Protein AF-A0A8U0M2M8-F1 (afdb_monomer_lite)

Sequence (121 aa):
MSIFQGNAILVKPEVLLRFVLFEQGNRDQRSVLGPDTWIDFETAFGTTFQFRTEHELTFPDQARANGRYVVAAVPFMQPVAHPNGSGVRVPLMTLYLVEASQWPKFSLLLHRTDAFPDEHL

Secondary structure (DSSP, 8-state):
-------------EEEEEEEEEGGG-SSSEEEEEEEEEEEHHHHHSSTT-TT-EEEE--TT-GGG-EEEEE-S--EEEEEE-TT--S-EEEEEEEEEEETTTHHHHHHHHHHT--------

Structure (mmCIF, N/CA/C/O backbone):
data_AF-A0A8U0M2M8-F1
#
_entry.id   AF-A0A8U0M2M8-F1
#
loop_
_atom_site.group_PDB
_atom_site.id
_atom_site.type_symbol
_atom_site.label_atom_id
_atom_site.label_alt_id
_atom_site.label_comp_id
_atom_site.label_asym_id
_atom_site.label_entity_id
_atom_site.label_seq_id
_atom_site.pdbx_PDB_ins_code
_atom_site.Cartn_x
_atom_site.Cartn_y
_atom_site.Cartn_z
_atom_site.occupancy
_atom_site.B_iso_or_equiv
_atom_site.auth_seq_id
_atom_site.auth_comp_id
_atom_site.auth_asym_id
_atom_site.auth_atom_id
_atom_site.pdbx_PDB_model_num
ATOM 1 N N . MET A 1 1 ? 47.558 -2.965 -23.053 1.00 35.81 1 MET A N 1
ATOM 2 C CA . MET A 1 1 ? 46.415 -3.781 -22.588 1.00 35.81 1 MET A CA 1
ATOM 3 C C . MET A 1 1 ? 45.688 -2.966 -21.525 1.00 35.81 1 MET A C 1
ATOM 5 O O . MET A 1 1 ? 46.222 -2.839 -20.433 1.00 35.81 1 MET A O 1
ATOM 9 N N . SER A 1 2 ? 44.563 -2.323 -21.858 1.00 43.47 2 SER A N 1
ATOM 10 C CA . SER A 1 2 ? 43.758 -1.579 -20.872 1.00 43.47 2 SER A CA 1
ATOM 11 C C . SER A 1 2 ? 42.756 -2.518 -20.222 1.00 43.47 2 SER A C 1
ATOM 13 O O . SER A 1 2 ? 41.965 -3.160 -20.909 1.00 43.47 2 SER A O 1
ATOM 15 N N . ILE A 1 3 ? 42.822 -2.606 -18.899 1.00 46.47 3 ILE A N 1
ATOM 16 C CA . ILE A 1 3 ? 41.922 -3.398 -18.070 1.00 46.47 3 ILE A CA 1
ATOM 17 C C . ILE A 1 3 ? 40.662 -2.547 -17.877 1.00 46.47 3 ILE A C 1
ATOM 19 O O . ILE A 1 3 ? 40.702 -1.537 -17.178 1.00 46.47 3 ILE A O 1
ATOM 23 N N . PHE A 1 4 ? 39.558 -2.903 -18.536 1.00 50.25 4 PHE A N 1
ATOM 24 C CA . PHE A 1 4 ? 38.256 -2.295 -18.259 1.00 50.25 4 PHE A CA 1
ATOM 25 C C . PHE A 1 4 ? 37.805 -2.750 -16.865 1.00 50.25 4 PHE A C 1
ATOM 27 O O . PHE A 1 4 ? 37.231 -3.824 -16.708 1.00 50.25 4 PHE A O 1
ATOM 34 N N . GLN A 1 5 ? 38.085 -1.946 -15.839 1.00 51.72 5 GLN A N 1
ATOM 35 C CA . GLN A 1 5 ? 37.413 -2.057 -14.547 1.00 51.72 5 GLN A CA 1
ATOM 36 C C . GLN A 1 5 ? 35.984 -1.533 -14.719 1.00 51.72 5 GLN A C 1
ATOM 38 O O . GLN A 1 5 ? 35.698 -0.355 -14.524 1.00 51.72 5 GLN A O 1
ATOM 43 N N . GLY A 1 6 ? 35.089 -2.409 -15.175 1.00 53.59 6 GLY A N 1
ATOM 44 C CA . GLY A 1 6 ? 33.660 -2.140 -15.157 1.00 53.59 6 GLY A CA 1
ATOM 45 C C . GLY A 1 6 ? 33.182 -2.139 -13.711 1.00 53.59 6 GLY A C 1
ATOM 46 O O . GLY A 1 6 ? 33.099 -3.197 -13.092 1.00 53.59 6 GLY A O 1
ATOM 47 N N . ASN A 1 7 ? 32.883 -0.962 -13.165 1.00 53.59 7 ASN A N 1
ATOM 48 C CA . ASN A 1 7 ? 32.155 -0.849 -11.907 1.00 53.59 7 ASN A CA 1
ATOM 49 C C . ASN A 1 7 ? 30.781 -1.506 -12.104 1.00 53.59 7 ASN A C 1
ATOM 51 O O . ASN A 1 7 ? 29.910 -0.941 -12.763 1.00 53.59 7 ASN A O 1
ATOM 55 N N . ALA A 1 8 ? 30.601 -2.722 -11.587 1.00 54.44 8 ALA A N 1
ATOM 56 C CA . ALA A 1 8 ? 29.306 -3.382 -11.577 1.00 54.44 8 ALA A CA 1
ATOM 57 C C . ALA A 1 8 ? 28.392 -2.626 -10.604 1.00 54.44 8 ALA A C 1
ATOM 59 O O . ALA A 1 8 ? 28.551 -2.714 -9.388 1.00 54.44 8 ALA A O 1
ATOM 60 N N . ILE A 1 9 ? 27.459 -1.842 -11.141 1.00 54.44 9 ILE A N 1
ATOM 61 C CA . ILE A 1 9 ? 26.396 -1.222 -10.351 1.00 54.44 9 ILE A CA 1
ATOM 62 C C . ILE A 1 9 ? 25.313 -2.283 -10.177 1.00 54.44 9 ILE A C 1
ATOM 64 O O . ILE A 1 9 ? 24.656 -2.673 -11.142 1.00 54.44 9 ILE A O 1
ATOM 68 N N . LEU A 1 10 ? 25.143 -2.774 -8.949 1.00 49.06 10 LEU A N 1
ATOM 69 C CA . LEU A 1 10 ? 24.017 -3.632 -8.605 1.00 49.06 10 LEU A CA 1
ATOM 70 C C . LEU A 1 10 ? 22.756 -2.760 -8.581 1.00 49.06 10 LEU A C 1
ATOM 72 O O . LEU A 1 10 ? 22.519 -2.025 -7.624 1.00 49.06 10 LEU A O 1
ATOM 76 N N . VAL A 1 11 ? 21.971 -2.805 -9.656 1.00 62.69 11 VAL A N 1
ATOM 77 C CA . VAL A 1 11 ? 20.659 -2.152 -9.694 1.00 62.69 11 VAL A CA 1
ATOM 78 C C . VAL A 1 11 ? 19.747 -2.943 -8.764 1.00 62.69 11 VAL A C 1
ATOM 80 O O . VAL A 1 11 ? 19.458 -4.113 -9.025 1.00 62.69 11 VAL A O 1
ATOM 83 N N . LYS A 1 12 ? 19.344 -2.341 -7.640 1.00 67.50 12 LYS A N 1
ATOM 84 C CA . LYS A 1 12 ? 18.364 -2.966 -6.751 1.00 67.50 12 LYS A CA 1
ATOM 85 C C . LYS A 1 12 ? 17.047 -3.111 -7.519 1.00 67.50 12 LYS A C 1
ATOM 87 O O . LYS A 1 12 ? 16.629 -2.144 -8.150 1.00 67.50 12 LYS A O 1
ATOM 92 N N . PRO A 1 13 ? 16.407 -4.290 -7.503 1.00 78.75 13 PRO A N 1
ATOM 93 C CA . PRO A 1 13 ? 15.104 -4.447 -8.125 1.00 78.75 13 PRO A CA 1
ATOM 94 C C . PRO A 1 13 ? 14.089 -3.531 -7.432 1.00 78.75 13 PRO A C 1
ATOM 96 O O . PRO A 1 13 ? 14.022 -3.481 -6.202 1.00 78.75 13 PRO A O 1
ATOM 99 N N . GLU A 1 14 ? 13.312 -2.811 -8.235 1.00 89.00 14 GLU A N 1
ATOM 100 C CA . GLU A 1 14 ? 12.278 -1.887 -7.771 1.00 89.00 14 GLU A CA 1
ATOM 101 C C . GLU A 1 14 ? 10.886 -2.426 -8.114 1.00 89.00 14 GLU A C 1
ATOM 103 O O . GLU A 1 14 ? 10.687 -3.158 -9.091 1.00 89.00 14 GLU A O 1
ATOM 108 N N . VAL A 1 15 ? 9.916 -2.055 -7.288 1.00 93.25 15 VAL A N 1
ATOM 109 C CA . VAL A 1 15 ? 8.509 -2.430 -7.404 1.00 93.25 15 VAL A CA 1
ATOM 110 C C . VAL A 1 15 ? 7.684 -1.153 -7.428 1.00 93.25 15 VAL A C 1
ATOM 112 O O . VAL A 1 15 ? 7.935 -0.234 -6.651 1.00 93.25 15 VAL A O 1
ATOM 115 N N . LEU A 1 16 ? 6.687 -1.088 -8.308 1.00 95.25 16 LEU A N 1
ATOM 116 C CA . LEU A 1 16 ? 5.697 -0.020 -8.246 1.00 95.25 16 LEU A CA 1
ATOM 117 C C . LEU A 1 16 ? 4.720 -0.302 -7.113 1.00 95.25 16 LEU A C 1
ATOM 119 O O . LEU A 1 16 ? 4.162 -1.392 -7.017 1.00 95.25 16 LEU A O 1
ATOM 123 N N . LEU A 1 17 ? 4.474 0.701 -6.290 1.00 95.69 17 LEU A N 1
ATOM 124 C CA . LEU A 1 17 ? 3.501 0.679 -5.220 1.00 95.69 17 LEU A CA 1
ATOM 125 C C . LEU A 1 17 ? 2.300 1.531 -5.608 1.00 95.69 17 LEU A C 1
ATOM 127 O O . LEU A 1 17 ? 2.453 2.717 -5.894 1.00 95.69 17 LEU A O 1
ATOM 131 N N . ARG A 1 18 ? 1.108 0.940 -5.565 1.00 95.75 18 ARG A N 1
ATOM 132 C CA . ARG A 1 18 ? -0.163 1.644 -5.733 1.00 95.75 18 ARG A CA 1
ATOM 133 C C . ARG A 1 18 ? -0.987 1.555 -4.469 1.00 95.75 18 ARG A C 1
ATOM 135 O O . ARG A 1 18 ? -1.254 0.461 -3.974 1.00 95.75 18 ARG A O 1
ATOM 142 N N . PHE A 1 19 ? -1.470 2.698 -4.011 1.00 95.56 19 PHE A N 1
ATOM 143 C CA . PHE A 1 19 ? -2.396 2.780 -2.894 1.00 95.56 19 PHE A CA 1
ATOM 144 C C . PHE A 1 19 ? -3.829 2.873 -3.422 1.00 95.56 19 PHE A C 1
ATOM 146 O O . PHE A 1 19 ? -4.133 3.682 -4.297 1.00 95.56 19 PHE A O 1
ATOM 153 N N . VAL A 1 20 ? -4.717 2.025 -2.914 1.00 95.19 20 VAL A N 1
ATOM 154 C CA . VAL A 1 20 ? -6.142 2.009 -3.256 1.00 95.19 20 VAL A CA 1
ATOM 155 C C . VAL A 1 20 ? -6.936 2.145 -1.971 1.00 95.19 20 VAL A C 1
ATOM 157 O O . VAL A 1 20 ? -6.827 1.301 -1.090 1.00 95.19 20 VAL A O 1
ATOM 160 N N . LEU A 1 21 ? -7.748 3.188 -1.865 1.00 93.81 21 LEU A N 1
ATOM 161 C CA . LEU A 1 21 ? -8.611 3.435 -0.720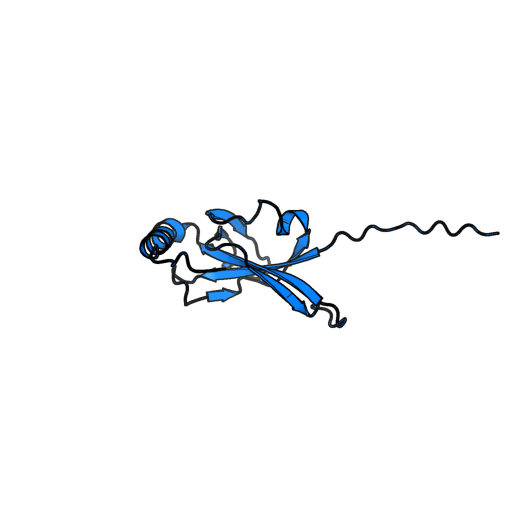 1.00 93.81 21 LEU A CA 1
ATOM 162 C C . LEU A 1 21 ? -9.968 2.758 -0.925 1.00 93.81 21 LEU A C 1
ATOM 164 O O . LEU A 1 21 ? -10.605 2.967 -1.954 1.00 93.81 21 LEU A O 1
ATOM 168 N N . PHE A 1 22 ? -10.426 1.987 0.060 1.00 92.12 22 PHE A N 1
ATOM 169 C CA . PHE A 1 22 ? -11.828 1.598 0.190 1.00 92.12 22 PHE A CA 1
ATOM 170 C C . PHE A 1 22 ? -12.618 2.747 0.805 1.00 92.12 22 PHE A C 1
ATOM 172 O O . PHE A 1 22 ? -12.419 3.118 1.965 1.00 92.12 22 PHE A O 1
ATOM 179 N N . GLU A 1 23 ? -13.518 3.319 0.017 1.00 84.19 23 GLU A N 1
ATOM 180 C CA . GLU A 1 23 ? -14.274 4.498 0.408 1.00 84.19 23 GLU A CA 1
ATOM 181 C C . GLU A 1 23 ? -15.372 4.127 1.398 1.00 84.19 23 GLU A C 1
ATOM 183 O O . GLU A 1 23 ? -16.110 3.159 1.213 1.00 84.19 23 GLU A O 1
ATOM 188 N N . GLN A 1 24 ? -15.483 4.911 2.474 1.00 78.75 24 GLN A N 1
ATOM 189 C CA . GLN A 1 24 ? -16.527 4.769 3.498 1.00 78.75 24 GLN A CA 1
ATOM 190 C C . GLN A 1 24 ? -16.614 3.357 4.114 1.00 78.75 24 GLN A C 1
ATOM 192 O O . GLN A 1 24 ? -17.660 2.949 4.631 1.00 78.75 24 GLN A O 1
ATOM 197 N N . GLY A 1 25 ? -15.517 2.600 4.061 1.00 67.62 25 GLY A N 1
ATOM 198 C CA . GLY A 1 25 ? -15.469 1.211 4.495 1.00 67.62 25 GLY A CA 1
ATOM 199 C C . GLY A 1 25 ? -16.262 0.239 3.610 1.00 67.62 25 GLY A C 1
ATOM 200 O O . GLY A 1 25 ? -16.668 -0.819 4.091 1.00 67.62 25 GLY A O 1
ATOM 201 N N . ASN A 1 26 ? -16.495 0.574 2.340 1.00 74.94 26 ASN A N 1
ATOM 202 C CA . ASN A 1 26 ? -17.098 -0.310 1.349 1.00 74.94 26 ASN A CA 1
ATOM 203 C C . ASN A 1 26 ? -16.024 -0.849 0.389 1.00 74.94 26 ASN A C 1
ATOM 205 O O . ASN A 1 26 ? -15.277 -0.085 -0.210 1.00 74.94 26 ASN A O 1
ATOM 209 N N . ARG A 1 27 ? -15.958 -2.175 0.217 1.00 76.19 27 ARG A N 1
ATOM 210 C CA . ARG A 1 27 ? -15.004 -2.825 -0.699 1.00 76.19 27 ARG A CA 1
ATOM 211 C C . ARG A 1 27 ? -15.311 -2.566 -2.177 1.00 76.19 27 ARG A C 1
ATOM 213 O O . ARG A 1 27 ? -14.393 -2.590 -2.995 1.00 76.19 27 ARG A O 1
ATOM 220 N N . ASP A 1 28 ? -16.574 -2.307 -2.505 1.00 80.25 28 ASP A N 1
ATOM 221 C CA . ASP A 1 28 ? -17.029 -2.103 -3.884 1.00 80.25 28 ASP A CA 1
ATOM 222 C C . ASP A 1 28 ? -16.761 -0.679 -4.383 1.00 80.25 28 ASP A C 1
ATOM 224 O O . ASP A 1 28 ? -16.716 -0.432 -5.588 1.00 80.25 28 ASP A O 1
ATOM 228 N N . GLN A 1 29 ? -16.550 0.263 -3.459 1.00 85.44 29 GLN A N 1
ATOM 229 C CA . GLN A 1 29 ? -16.204 1.645 -3.770 1.00 85.44 29 GLN A CA 1
ATOM 230 C C . GLN A 1 29 ? -14.729 1.860 -3.469 1.00 85.44 29 GLN A C 1
ATOM 232 O O . GLN A 1 29 ? -14.304 1.851 -2.315 1.00 85.44 29 GLN A O 1
ATOM 237 N N . ARG A 1 30 ? -13.933 2.011 -4.527 1.00 90.69 30 ARG A N 1
ATOM 238 C CA . ARG A 1 30 ? -12.485 2.143 -4.408 1.00 90.69 30 ARG A CA 1
ATOM 239 C C . ARG A 1 30 ? -11.930 3.212 -5.327 1.00 90.69 30 ARG A C 1
ATOM 241 O O . ARG A 1 30 ? -12.321 3.293 -6.492 1.00 90.69 30 ARG A O 1
ATOM 248 N N . SER A 1 31 ? -10.965 3.961 -4.819 1.00 91.50 31 SER A N 1
ATOM 249 C CA . SER A 1 31 ? -10.240 4.986 -5.566 1.00 91.50 31 SER A CA 1
ATOM 250 C C . SER A 1 31 ? -8.736 4.834 -5.382 1.00 91.50 31 SER A C 1
ATOM 252 O O . SER A 1 31 ? -8.259 4.309 -4.378 1.00 91.50 31 SER A O 1
ATOM 254 N N . VAL A 1 32 ? -7.973 5.242 -6.395 1.00 92.81 32 VAL A N 1
ATOM 255 C CA . VAL A 1 32 ? -6.511 5.288 -6.300 1.00 92.81 32 VAL A CA 1
ATOM 256 C C . VAL A 1 32 ? -6.122 6.508 -5.472 1.00 92.81 32 VAL A C 1
ATOM 258 O O . VAL A 1 32 ? -6.608 7.611 -5.720 1.00 92.81 32 VAL A O 1
ATOM 261 N N . LEU A 1 33 ? -5.252 6.289 -4.492 1.00 89.44 33 LEU A N 1
ATOM 262 C CA . LEU A 1 33 ? -4.759 7.300 -3.572 1.00 89.44 33 LEU A CA 1
ATOM 263 C C . LEU A 1 33 ? -3.350 7.721 -4.015 1.00 89.44 33 LEU A C 1
ATOM 265 O O . LEU A 1 33 ? -2.384 6.997 -3.790 1.00 89.44 33 LEU A O 1
ATOM 269 N N . GLY A 1 34 ? -3.229 8.880 -4.661 1.00 87.31 34 GLY A N 1
ATOM 270 C CA . GLY A 1 34 ? -1.935 9.370 -5.139 1.00 87.31 34 GLY A CA 1
ATOM 271 C C . GLY A 1 34 ? -1.399 8.685 -6.404 1.00 87.31 34 GLY A C 1
ATOM 272 O O . GLY A 1 34 ? -2.044 7.808 -6.981 1.00 87.31 34 GLY A O 1
ATOM 273 N N . PRO A 1 35 ? -0.229 9.134 -6.890 1.00 89.00 35 PRO A N 1
ATOM 274 C CA . PRO A 1 35 ? 0.492 8.464 -7.966 1.00 89.00 35 PRO A CA 1
ATOM 275 C C . PRO A 1 35 ? 1.128 7.150 -7.488 1.00 89.00 35 PRO A C 1
ATOM 277 O O . PRO A 1 35 ? 1.373 6.960 -6.296 1.00 89.00 35 PRO A O 1
ATOM 280 N N . ASP A 1 36 ? 1.444 6.268 -8.438 1.00 92.69 36 ASP A N 1
ATOM 281 C CA . ASP A 1 36 ? 2.258 5.085 -8.157 1.00 92.69 36 ASP A CA 1
ATOM 282 C C . ASP A 1 36 ? 3.687 5.513 -7.768 1.00 92.69 36 ASP A C 1
ATOM 284 O O . ASP A 1 36 ? 4.270 6.400 -8.399 1.00 92.69 36 ASP A O 1
ATOM 288 N N . THR A 1 37 ? 4.268 4.852 -6.766 1.00 91.19 37 THR A N 1
ATOM 289 C CA . THR A 1 37 ? 5.594 5.189 -6.219 1.00 91.19 37 THR A CA 1
ATOM 290 C C . THR A 1 37 ? 6.539 4.003 -6.328 1.00 91.19 37 THR A C 1
ATOM 292 O O . THR A 1 37 ? 6.147 2.870 -6.070 1.00 91.19 37 THR A O 1
ATOM 295 N N . TRP A 1 38 ? 7.800 4.246 -6.679 1.00 93.19 38 TRP A N 1
ATOM 296 C CA . TRP A 1 38 ? 8.823 3.204 -6.653 1.00 93.19 38 TRP A CA 1
ATOM 297 C C . TRP A 1 38 ? 9.262 2.907 -5.224 1.00 93.19 38 TRP A C 1
ATOM 299 O O . TRP A 1 38 ? 9.588 3.817 -4.462 1.00 93.19 38 TRP A O 1
ATOM 309 N N . ILE A 1 39 ? 9.289 1.626 -4.883 1.00 93.00 39 ILE A N 1
ATOM 310 C CA . ILE A 1 39 ? 9.841 1.118 -3.632 1.00 93.00 39 ILE A CA 1
ATOM 311 C C . ILE A 1 39 ? 10.847 0.014 -3.931 1.00 93.00 39 ILE A C 1
ATOM 313 O O . ILE A 1 39 ? 10.807 -0.623 -4.988 1.00 93.00 39 ILE A O 1
ATOM 317 N N . ASP A 1 40 ? 11.747 -0.236 -2.991 1.00 92.56 40 ASP A N 1
ATOM 318 C CA . ASP A 1 40 ? 12.657 -1.364 -3.095 1.00 92.56 40 ASP A CA 1
ATOM 319 C C . ASP A 1 40 ? 11.921 -2.699 -2.878 1.00 92.56 40 ASP A C 1
ATOM 321 O O . ASP A 1 40 ? 10.873 -2.787 -2.228 1.00 92.56 40 ASP A O 1
ATOM 325 N N . PHE A 1 41 ? 12.494 -3.761 -3.437 1.00 89.38 41 PHE A N 1
ATOM 326 C CA . PHE A 1 41 ? 11.940 -5.108 -3.358 1.00 89.38 41 PHE A CA 1
ATOM 327 C C . PHE A 1 41 ? 11.821 -5.645 -1.920 1.00 89.38 41 PHE A C 1
ATOM 329 O O . PHE A 1 41 ? 10.874 -6.371 -1.628 1.00 89.38 41 PHE A O 1
ATOM 336 N N . GLU A 1 42 ? 12.739 -5.305 -1.009 1.00 90.56 42 GLU A N 1
ATOM 337 C CA . GLU A 1 42 ? 12.692 -5.799 0.376 1.00 90.56 42 GLU A CA 1
ATOM 338 C C . GLU A 1 42 ? 11.490 -5.212 1.117 1.00 90.56 42 GLU A C 1
ATOM 340 O O . GLU A 1 42 ? 10.760 -5.941 1.783 1.00 90.56 42 GLU A O 1
ATOM 345 N N . THR A 1 43 ? 11.219 -3.920 0.935 1.00 91.31 43 THR A N 1
ATOM 346 C CA . THR A 1 43 ? 10.024 -3.267 1.476 1.00 91.31 43 THR A CA 1
ATOM 347 C C . THR A 1 43 ? 8.746 -3.843 0.858 1.00 91.31 43 THR A C 1
ATOM 349 O O . THR A 1 43 ? 7.759 -4.050 1.565 1.00 91.31 43 THR A O 1
ATOM 352 N N . ALA A 1 44 ? 8.757 -4.130 -0.449 1.00 90.25 44 ALA A N 1
ATOM 353 C CA . ALA A 1 44 ? 7.590 -4.647 -1.159 1.00 90.25 44 ALA A CA 1
ATOM 354 C C . ALA A 1 44 ? 7.195 -6.070 -0.732 1.00 90.25 44 ALA A C 1
ATOM 356 O O . ALA A 1 44 ? 6.022 -6.348 -0.499 1.00 90.25 44 ALA A O 1
ATOM 357 N N . PHE A 1 45 ? 8.175 -6.969 -0.630 1.00 85.94 45 PHE A N 1
ATOM 358 C CA . PHE A 1 45 ? 7.958 -8.391 -0.339 1.00 85.94 45 PHE A CA 1
ATOM 359 C C . PHE A 1 45 ? 8.182 -8.751 1.137 1.00 85.94 45 PHE A C 1
ATOM 361 O O . PHE A 1 45 ? 7.959 -9.895 1.536 1.00 85.94 45 PHE A O 1
ATOM 368 N N . GLY A 1 46 ? 8.647 -7.798 1.943 1.00 88.19 46 GLY A N 1
ATOM 369 C CA . GLY A 1 46 ? 8.863 -7.961 3.372 1.00 88.19 46 GLY A CA 1
ATOM 370 C C . GLY A 1 46 ? 7.572 -7.907 4.186 1.00 88.19 46 GLY A C 1
ATOM 371 O O . GLY A 1 46 ? 6.461 -8.118 3.703 1.00 88.19 46 GLY A O 1
ATOM 372 N N . THR A 1 47 ? 7.719 -7.616 5.474 1.00 89.81 47 THR A N 1
ATOM 373 C CA . THR A 1 47 ? 6.597 -7.591 6.424 1.00 89.81 47 THR A CA 1
ATOM 374 C C . THR A 1 47 ? 5.947 -6.214 6.564 1.00 89.81 47 THR A C 1
ATOM 376 O O . THR A 1 47 ? 4.944 -6.085 7.263 1.00 89.81 47 THR A O 1
ATOM 379 N N . THR A 1 48 ? 6.480 -5.193 5.885 1.00 93.94 48 THR A N 1
ATOM 380 C CA . THR A 1 48 ? 6.054 -3.794 6.025 1.00 93.94 48 THR A CA 1
ATOM 381 C C . THR A 1 48 ? 4.565 -3.611 5.747 1.00 93.94 48 THR A C 1
ATOM 383 O O . THR A 1 48 ? 3.864 -3.003 6.547 1.00 93.94 48 THR A O 1
ATOM 386 N N . PHE A 1 49 ? 4.051 -4.172 4.651 1.00 93.44 49 PHE A N 1
ATOM 387 C CA . PHE A 1 49 ? 2.680 -3.918 4.196 1.00 93.44 49 PHE A CA 1
ATOM 388 C C . PHE A 1 49 ? 1.714 -5.077 4.452 1.00 93.44 49 PHE A C 1
ATOM 390 O O . PHE A 1 49 ? 0.812 -5.349 3.660 1.00 93.44 49 PHE A O 1
ATOM 397 N N . GLN A 1 50 ? 1.891 -5.786 5.563 1.00 94.12 50 GLN A N 1
ATOM 398 C CA . GLN A 1 50 ? 1.012 -6.895 5.920 1.00 94.12 50 GLN A CA 1
ATOM 399 C C . GLN A 1 50 ? -0.409 -6.429 6.251 1.00 94.12 50 GLN A C 1
ATOM 401 O O . GLN A 1 50 ? -0.640 -5.305 6.696 1.00 94.12 50 GLN A O 1
ATOM 406 N N . PHE A 1 51 ? -1.381 -7.322 6.070 1.00 93.69 51 PHE A N 1
ATOM 407 C CA . PHE A 1 51 ? -2.763 -7.079 6.475 1.00 93.69 51 PHE A CA 1
ATOM 408 C C . PHE A 1 51 ? -2.837 -6.606 7.938 1.00 93.69 51 PHE A C 1
ATOM 410 O O . PHE A 1 51 ? -2.179 -7.173 8.810 1.00 93.69 51 PHE A O 1
ATOM 417 N N . ARG A 1 52 ? -3.661 -5.581 8.203 1.00 94.62 52 ARG A N 1
ATOM 418 C CA . ARG A 1 52 ? -3.845 -4.907 9.506 1.00 94.62 52 ARG A CA 1
ATOM 419 C C . ARG A 1 52 ? -2.677 -4.050 9.996 1.00 94.62 52 ARG A C 1
ATOM 421 O O . ARG A 1 52 ? -2.783 -3.487 11.083 1.00 94.62 52 ARG A O 1
ATOM 428 N N . THR A 1 53 ? -1.598 -3.917 9.228 1.00 96.12 53 THR A N 1
ATOM 429 C CA . THR A 1 53 ? -0.560 -2.927 9.544 1.00 96.12 53 THR A CA 1
ATOM 430 C C . THR A 1 53 ? -1.067 -1.517 9.259 1.00 96.12 53 THR A C 1
ATOM 432 O O . THR A 1 53 ? -1.878 -1.305 8.353 1.00 96.12 53 THR A O 1
ATOM 435 N N . GLU A 1 54 ? -0.617 -0.561 10.064 1.00 97.31 54 GLU A N 1
ATOM 436 C CA . GLU A 1 54 ? -1.008 0.840 9.967 1.00 97.31 54 GLU A CA 1
ATOM 437 C C . GLU A 1 54 ? 0.168 1.687 9.477 1.00 97.31 54 GLU A C 1
ATOM 439 O O . GLU A 1 54 ? 1.300 1.481 9.912 1.00 97.31 54 GLU A O 1
ATOM 444 N N . HIS A 1 55 ? -0.111 2.638 8.585 1.00 96.25 55 HIS A N 1
ATOM 445 C CA . HIS A 1 55 ? 0.883 3.476 7.923 1.00 96.25 55 HIS A CA 1
ATOM 446 C C . HIS A 1 55 ? 0.421 4.926 7.864 1.00 96.25 55 HIS A C 1
ATOM 448 O O . HIS A 1 55 ? -0.745 5.209 7.580 1.00 96.25 55 HIS A O 1
ATOM 454 N N . GLU A 1 56 ? 1.351 5.849 8.086 1.00 96.06 56 GLU A N 1
ATOM 455 C CA . GLU A 1 56 ? 1.157 7.265 7.794 1.00 96.06 56 GLU A CA 1
ATOM 456 C C . GLU A 1 56 ? 1.612 7.545 6.360 1.00 96.06 56 GLU A C 1
ATOM 458 O O . GLU A 1 56 ? 2.761 7.287 6.000 1.00 96.06 56 GLU A O 1
ATOM 463 N N . LEU A 1 57 ? 0.700 8.046 5.528 1.00 93.19 57 LEU A N 1
ATOM 464 C CA . LEU A 1 57 ? 0.966 8.364 4.130 1.00 93.19 57 LEU A CA 1
ATOM 465 C C . LEU A 1 57 ? 0.947 9.874 3.927 1.00 93.19 57 LEU A C 1
ATOM 467 O O . LEU A 1 57 ? 0.067 10.575 4.429 1.00 93.19 57 LEU A O 1
ATOM 471 N N . THR A 1 58 ? 1.923 10.362 3.164 1.00 91.25 58 THR A N 1
ATOM 472 C CA . THR A 1 58 ? 2.042 11.770 2.783 1.00 91.25 58 THR A CA 1
ATOM 473 C C . THR A 1 58 ? 2.274 11.871 1.280 1.00 91.25 58 THR A C 1
ATOM 475 O O . THR A 1 58 ? 3.249 11.343 0.752 1.00 91.25 58 THR A O 1
ATOM 478 N N . PHE A 1 59 ? 1.386 12.592 0.606 1.00 86.94 59 PHE A N 1
ATOM 479 C CA . PHE A 1 59 ? 1.399 12.898 -0.815 1.00 86.94 59 PHE A CA 1
ATOM 480 C C . PHE A 1 59 ? 1.536 14.421 -0.979 1.00 86.94 59 PHE A C 1
ATOM 482 O O . PHE A 1 59 ? 0.572 15.150 -0.720 1.00 86.94 59 PHE A O 1
ATOM 489 N N . PRO A 1 60 ? 2.710 14.930 -1.399 1.00 81.12 60 PRO A N 1
ATOM 490 C CA . PRO A 1 60 ? 2.976 16.371 -1.480 1.00 81.12 60 PRO A CA 1
ATOM 491 C C . PRO A 1 60 ? 1.926 17.157 -2.277 1.00 81.12 60 PRO A C 1
ATOM 493 O O . PRO A 1 60 ? 1.484 18.217 -1.840 1.00 81.12 60 PRO A O 1
ATOM 496 N N . ASP A 1 61 ? 1.456 16.592 -3.391 1.00 81.88 61 ASP A N 1
ATOM 497 C CA . ASP A 1 61 ? 0.515 17.253 -4.304 1.00 81.88 61 ASP A CA 1
ATOM 498 C C . ASP A 1 61 ? -0.958 16.900 -4.033 1.00 81.88 61 ASP A C 1
ATOM 500 O O . ASP A 1 61 ? -1.859 17.349 -4.742 1.00 81.88 61 ASP A O 1
ATOM 504 N N . GLN A 1 62 ? -1.233 16.080 -3.014 1.00 83.06 62 GLN A N 1
ATOM 505 C CA . GLN A 1 62 ? -2.577 15.599 -2.693 1.00 83.06 62 GLN A CA 1
ATOM 506 C C . GLN A 1 62 ? -2.816 15.618 -1.184 1.00 83.06 62 GLN A C 1
ATOM 508 O O . GLN A 1 62 ? -3.087 14.592 -0.575 1.00 83.06 62 GLN A O 1
ATOM 513 N N . ALA A 1 63 ? -2.789 16.804 -0.570 1.00 80.62 63 ALA A N 1
ATOM 514 C CA . ALA A 1 63 ? -2.922 16.951 0.885 1.00 80.62 63 ALA A CA 1
ATOM 515 C C . ALA A 1 63 ? -4.166 16.264 1.493 1.00 80.62 63 ALA A C 1
ATOM 517 O O . ALA A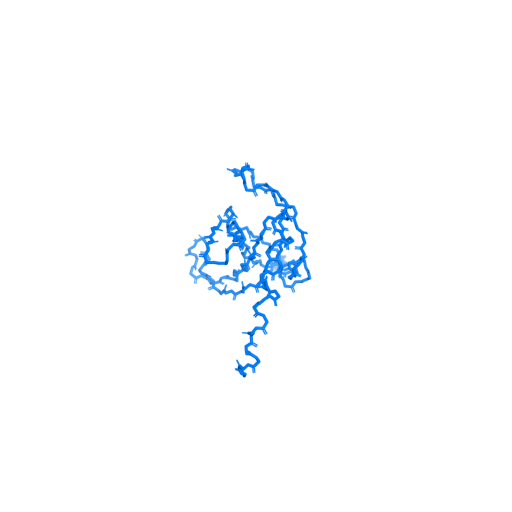 1 63 ? -4.129 15.836 2.642 1.00 80.62 63 ALA A O 1
ATOM 518 N N . ARG A 1 64 ? -5.262 16.125 0.730 1.00 80.62 64 ARG A N 1
ATOM 519 C CA . ARG A 1 64 ? -6.473 15.399 1.165 1.00 80.62 64 ARG A CA 1
ATOM 520 C C . ARG A 1 64 ? -6.277 13.883 1.298 1.00 80.62 64 ARG A C 1
ATOM 522 O O . ARG A 1 64 ? -7.075 13.245 1.967 1.00 80.62 64 ARG A O 1
ATOM 529 N N . ALA A 1 65 ? -5.258 13.331 0.647 1.00 84.75 65 ALA A N 1
ATOM 530 C CA . ALA A 1 65 ? -4.866 11.928 0.712 1.00 84.75 65 ALA A CA 1
ATOM 531 C C . ALA A 1 65 ? -3.850 11.646 1.834 1.00 84.75 65 ALA A C 1
ATOM 533 O O . ALA A 1 65 ? -3.431 10.504 2.011 1.00 84.75 65 ALA A O 1
ATOM 534 N N . ASN A 1 66 ? -3.420 12.675 2.571 1.00 91.94 66 ASN A N 1
ATOM 535 C CA . ASN A 1 66 ? -2.504 12.503 3.689 1.00 91.94 66 ASN A CA 1
ATOM 536 C C . ASN A 1 66 ? -3.269 11.996 4.905 1.00 91.94 66 ASN A C 1
ATOM 538 O O . ASN A 1 66 ? -4.344 12.503 5.229 1.00 91.94 66 ASN A O 1
ATOM 542 N N . GLY A 1 67 ? -2.687 11.045 5.625 1.00 94.31 67 GLY A N 1
ATOM 543 C CA . GLY A 1 67 ? -3.307 10.532 6.834 1.00 94.31 67 GLY A CA 1
ATOM 544 C C . GLY A 1 67 ? -2.801 9.165 7.249 1.00 94.31 67 GLY A C 1
ATOM 545 O O . GLY A 1 67 ? -1.842 8.628 6.697 1.00 94.31 67 GLY A O 1
ATOM 546 N N . ARG A 1 68 ? -3.477 8.605 8.253 1.00 96.75 68 ARG A N 1
ATOM 547 C CA . ARG A 1 68 ? -3.212 7.265 8.776 1.00 96.75 68 ARG A CA 1
ATOM 548 C C . ARG A 1 68 ? -4.167 6.264 8.146 1.00 96.75 68 ARG A C 1
ATOM 550 O O . ARG A 1 68 ? -5.388 6.435 8.212 1.00 96.75 68 ARG A O 1
ATOM 557 N N . TYR A 1 69 ? -3.605 5.204 7.587 1.00 96.31 69 TYR A N 1
ATOM 558 C CA . TYR A 1 69 ? -4.325 4.171 6.857 1.00 96.31 69 TYR A CA 1
ATOM 559 C C . TYR A 1 69 ? -3.963 2.787 7.379 1.00 96.31 69 TYR A C 1
ATOM 561 O O . TYR A 1 69 ? -2.832 2.545 7.788 1.00 96.31 69 TYR A O 1
ATOM 569 N N . VAL A 1 70 ? -4.920 1.865 7.333 1.00 96.38 70 VAL A N 1
ATOM 570 C CA . VAL A 1 70 ? -4.720 0.455 7.681 1.00 96.38 70 VAL A CA 1
ATOM 571 C C . VAL A 1 70 ? -4.811 -0.393 6.422 1.00 96.38 70 VAL A C 1
ATOM 573 O O . VAL A 1 70 ? -5.733 -0.220 5.622 1.00 96.38 70 VAL A O 1
ATOM 576 N N . VAL A 1 71 ? -3.886 -1.342 6.264 1.00 95.81 71 VAL A N 1
ATOM 577 C CA . VAL A 1 71 ? -3.927 -2.334 5.184 1.00 95.81 71 VAL A CA 1
ATOM 578 C C . VAL A 1 71 ? -5.133 -3.255 5.382 1.00 95.81 71 VAL A C 1
ATOM 580 O O . VAL A 1 71 ? -5.194 -4.065 6.309 1.00 95.81 71 VAL A O 1
ATOM 583 N N . ALA A 1 72 ? -6.104 -3.118 4.488 1.00 94.12 72 ALA A N 1
ATOM 584 C CA . ALA A 1 72 ? -7.447 -3.673 4.583 1.00 94.12 72 ALA A CA 1
ATOM 585 C C . ALA A 1 72 ? -7.626 -5.023 3.868 1.00 94.12 72 ALA A C 1
ATOM 587 O O . ALA A 1 72 ? -8.631 -5.705 4.083 1.00 94.12 72 ALA A O 1
ATOM 588 N N . ALA A 1 73 ? -6.666 -5.417 3.032 1.00 92.00 73 ALA A N 1
ATOM 589 C CA . ALA A 1 73 ? -6.605 -6.724 2.383 1.00 92.00 73 ALA A CA 1
ATOM 590 C C . ALA A 1 73 ? -5.144 -7.134 2.154 1.00 92.00 73 ALA A C 1
ATOM 592 O O . ALA A 1 73 ? -4.252 -6.288 2.191 1.00 92.00 73 ALA A O 1
ATOM 593 N N . VAL A 1 74 ? -4.905 -8.423 1.903 1.00 91.75 74 VAL A N 1
ATOM 594 C CA . VAL A 1 74 ? -3.573 -8.913 1.519 1.00 91.75 74 VAL A CA 1
ATOM 595 C C . VAL A 1 74 ? -3.110 -8.164 0.258 1.00 91.75 74 VAL A C 1
ATOM 597 O O . VAL A 1 74 ? -3.898 -8.067 -0.691 1.00 91.75 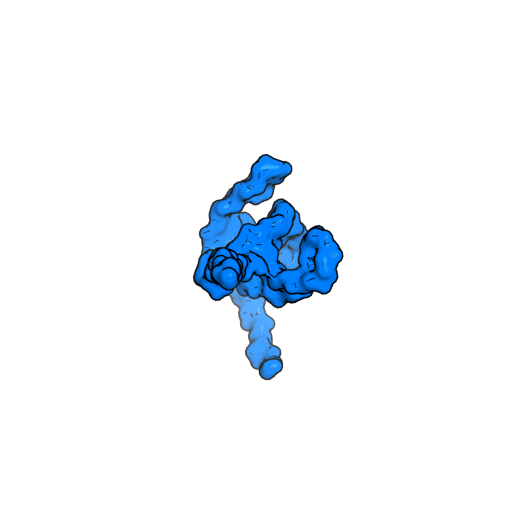74 VAL A O 1
ATOM 600 N N . PRO A 1 75 ? -1.878 -7.617 0.231 1.00 92.81 75 PRO A N 1
ATOM 601 C CA . PRO A 1 75 ? -1.344 -6.950 -0.949 1.00 92.81 75 PRO A CA 1
ATOM 602 C C . PRO A 1 75 ? -1.431 -7.834 -2.190 1.00 92.81 75 PRO A C 1
ATOM 604 O O . PRO A 1 75 ? -1.105 -9.020 -2.152 1.00 92.81 75 PRO A O 1
ATOM 607 N N . PHE A 1 76 ? -1.857 -7.246 -3.304 1.00 92.44 76 PHE A N 1
ATOM 608 C CA . PHE A 1 76 ? -1.971 -7.958 -4.573 1.00 92.44 76 PHE A CA 1
ATOM 609 C C . PHE A 1 76 ? -0.845 -7.544 -5.512 1.00 92.44 76 PHE A C 1
ATOM 611 O O . PHE A 1 76 ? -0.646 -6.350 -5.739 1.00 92.44 76 PHE A O 1
ATOM 618 N N . MET A 1 77 ? -0.140 -8.518 -6.087 1.00 93.75 77 MET A N 1
ATOM 619 C CA . MET A 1 77 ? 0.927 -8.262 -7.049 1.00 93.75 77 MET A CA 1
ATOM 620 C C . MET A 1 77 ? 0.555 -8.694 -8.456 1.00 93.75 77 MET A 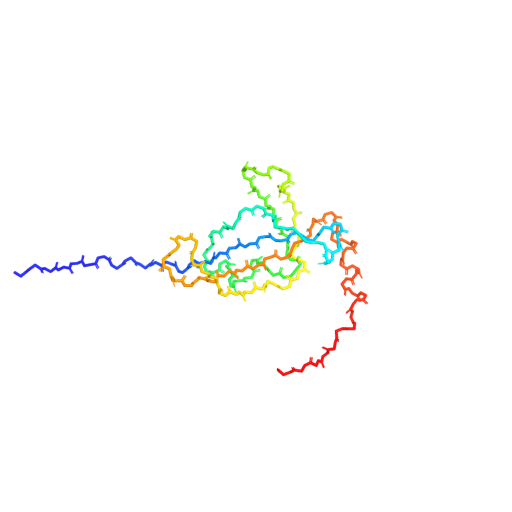C 1
ATOM 622 O O . MET A 1 77 ? 0.039 -9.786 -8.678 1.00 93.75 77 MET A O 1
ATOM 626 N N . GLN A 1 78 ? 0.885 -7.838 -9.418 1.00 94.50 78 GLN A N 1
ATOM 627 C CA . GLN A 1 78 ? 0.699 -8.112 -10.835 1.00 94.50 78 GLN A CA 1
ATOM 628 C C . GLN A 1 78 ? 1.799 -7.452 -11.673 1.00 94.50 78 GLN A C 1
ATOM 630 O O . GLN A 1 78 ? 2.282 -6.378 -11.322 1.00 94.50 78 GLN A O 1
ATOM 635 N N . PRO A 1 79 ? 2.194 -8.044 -12.808 1.00 94.25 79 PRO A N 1
ATOM 636 C CA . PRO A 1 79 ? 3.119 -7.397 -13.725 1.00 94.25 79 PRO A CA 1
ATOM 637 C C . PRO A 1 79 ? 2.403 -6.337 -14.577 1.00 94.25 79 PRO A C 1
ATOM 639 O O . PRO A 1 79 ? 1.397 -6.628 -15.227 1.00 94.25 79 PRO A O 1
ATOM 642 N N . VAL A 1 80 ? 2.958 -5.129 -14.670 1.00 93.81 80 VAL A N 1
ATOM 643 C CA . VAL A 1 80 ? 2.457 -4.029 -15.519 1.00 93.81 80 VAL A CA 1
ATOM 644 C C . VAL A 1 80 ? 3.523 -3.559 -16.501 1.00 93.81 80 VAL A C 1
ATOM 646 O O . VAL A 1 80 ? 4.699 -3.870 -16.333 1.00 93.81 80 VAL A O 1
ATOM 649 N N . ALA A 1 81 ? 3.127 -2.844 -17.554 1.00 92.00 81 ALA A N 1
ATOM 650 C CA . ALA A 1 81 ? 4.091 -2.203 -18.444 1.00 92.00 81 ALA A CA 1
ATOM 651 C C . ALA A 1 81 ? 4.886 -1.137 -17.675 1.00 92.00 81 ALA A C 1
ATOM 653 O O . ALA A 1 81 ? 4.317 -0.401 -16.868 1.00 92.00 81 ALA A O 1
ATOM 654 N N . HIS A 1 82 ? 6.192 -1.050 -17.925 1.00 87.69 82 HIS A N 1
ATOM 655 C CA . HIS A 1 82 ? 7.036 -0.043 -17.299 1.00 87.69 82 HIS A CA 1
ATOM 656 C C . HIS A 1 82 ? 6.519 1.365 -17.658 1.00 87.69 82 HIS A C 1
ATOM 658 O O . HIS A 1 82 ? 6.331 1.651 -18.845 1.00 87.69 82 HIS A O 1
ATOM 664 N N . PRO A 1 83 ? 6.350 2.278 -16.679 1.00 85.12 83 PRO A N 1
ATOM 665 C CA . PRO A 1 83 ? 5.801 3.620 -16.910 1.00 85.12 83 PRO A CA 1
ATOM 666 C C . PRO A 1 83 ? 6.544 4.485 -17.939 1.00 85.12 83 PRO A C 1
ATOM 668 O O . PRO A 1 83 ? 5.985 5.452 -18.441 1.00 85.12 83 PRO A O 1
ATOM 671 N N . ASN A 1 84 ? 7.796 4.152 -1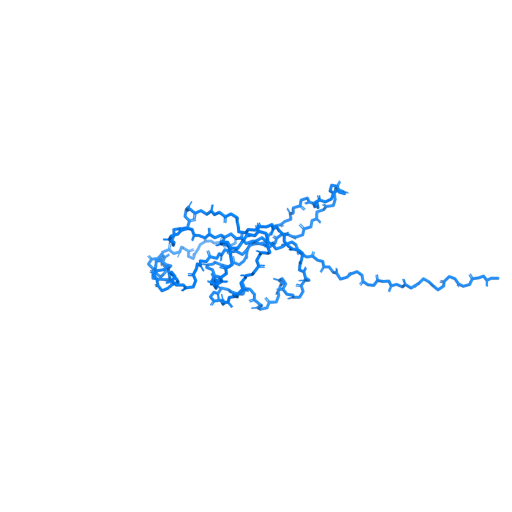8.268 1.00 86.88 84 ASN A N 1
ATOM 672 C CA . ASN A 1 84 ? 8.610 4.882 -19.240 1.00 86.88 84 ASN A CA 1
ATOM 673 C C . ASN A 1 84 ? 8.418 4.394 -20.688 1.00 86.88 84 ASN A C 1
ATOM 675 O O . ASN A 1 84 ? 9.092 4.890 -21.585 1.00 86.88 84 ASN A O 1
ATOM 679 N N . GLY A 1 85 ? 7.557 3.399 -20.926 1.00 81.06 85 GLY A N 1
ATOM 680 C CA . GLY A 1 85 ? 7.305 2.874 -22.268 1.00 81.06 85 GLY A CA 1
ATOM 681 C C . GLY A 1 85 ? 8.433 2.013 -22.848 1.00 81.06 85 GLY A C 1
ATOM 682 O O . GLY A 1 85 ? 8.433 1.755 -24.046 1.00 81.06 85 GLY A O 1
ATOM 683 N N . SER A 1 86 ? 9.371 1.521 -22.031 1.00 81.75 86 SER A N 1
ATOM 684 C CA . SER A 1 86 ? 10.500 0.679 -22.479 1.00 81.75 86 SER A CA 1
ATOM 685 C C . SER A 1 86 ? 10.110 -0.703 -23.029 1.00 81.75 86 SER A C 1
ATOM 687 O O . SER A 1 86 ? 10.978 -1.460 -23.457 1.00 81.75 86 SER A O 1
ATOM 689 N N . GLY A 1 87 ? 8.826 -1.076 -22.985 1.00 82.81 87 GLY A N 1
ATOM 690 C CA . GLY A 1 87 ? 8.345 -2.415 -23.352 1.00 82.81 87 GLY A CA 1
ATOM 691 C C . GLY A 1 87 ? 8.668 -3.503 -22.318 1.00 82.81 87 GLY A C 1
ATOM 692 O O . GLY A 1 87 ? 8.230 -4.642 -22.464 1.00 82.81 87 GLY A O 1
ATOM 693 N N . VAL A 1 88 ? 9.389 -3.156 -21.249 1.00 86.56 88 VAL A N 1
ATOM 694 C CA . VAL A 1 88 ? 9.673 -4.036 -20.111 1.00 86.56 88 VAL A CA 1
ATOM 695 C C . VAL A 1 88 ? 8.455 -4.094 -19.188 1.00 86.56 88 VAL A C 1
ATOM 697 O O . VAL A 1 88 ? 7.693 -3.130 -19.089 1.00 86.56 88 VAL A O 1
ATOM 700 N N . ARG A 1 89 ? 8.254 -5.226 -18.504 1.00 90.06 89 ARG A N 1
ATOM 701 C CA . ARG A 1 89 ? 7.252 -5.348 -17.437 1.00 90.06 89 ARG A CA 1
ATOM 702 C C . ARG A 1 89 ? 7.906 -5.220 -16.069 1.00 90.06 89 ARG A C 1
ATOM 704 O O . ARG A 1 89 ? 8.980 -5.769 -15.852 1.00 90.06 89 ARG A O 1
ATOM 711 N N . VAL A 1 90 ? 7.227 -4.539 -15.156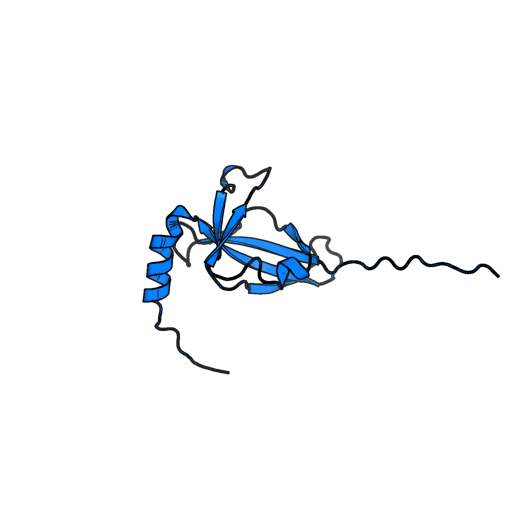 1.00 91.94 90 VAL A N 1
ATOM 712 C CA . VAL A 1 90 ? 7.660 -4.343 -13.768 1.00 91.94 90 VAL A CA 1
ATOM 713 C C . VAL A 1 90 ? 6.578 -4.841 -12.809 1.00 91.94 90 VAL A C 1
ATOM 715 O O . VAL A 1 90 ? 5.394 -4.817 -13.165 1.00 91.94 90 VAL A O 1
ATOM 718 N N . PRO A 1 91 ? 6.944 -5.334 -11.617 1.00 94.44 91 PRO A N 1
ATOM 719 C CA . PRO A 1 91 ? 5.960 -5.711 -10.613 1.00 94.44 91 PRO A CA 1
ATOM 720 C C . PRO A 1 91 ? 5.249 -4.462 -10.072 1.00 94.44 91 PRO A C 1
ATOM 722 O O . PRO A 1 91 ? 5.887 -3.468 -9.733 1.00 94.44 91 PRO A O 1
ATOM 725 N N . LEU A 1 92 ? 3.923 -4.534 -9.986 1.00 95.50 92 LEU A N 1
ATOM 726 C CA . LEU A 1 92 ? 3.060 -3.580 -9.298 1.00 95.50 92 LEU A CA 1
ATOM 727 C C . LEU A 1 92 ? 2.443 -4.273 -8.087 1.00 95.50 92 LEU A C 1
ATOM 729 O O . LEU A 1 92 ? 1.700 -5.243 -8.246 1.00 95.50 92 LEU A O 1
ATOM 733 N N . MET A 1 93 ? 2.697 -3.741 -6.898 1.00 96.62 93 MET A N 1
ATOM 734 C CA . MET A 1 93 ? 2.010 -4.104 -5.670 1.00 96.62 93 MET A CA 1
ATOM 735 C C . MET A 1 93 ? 0.885 -3.110 -5.385 1.00 96.62 93 MET A C 1
ATOM 737 O O . MET A 1 93 ? 1.098 -1.903 -5.322 1.00 96.62 93 MET A O 1
ATOM 741 N N . THR A 1 94 ? -0.325 -3.628 -5.195 1.00 96.81 94 THR A N 1
ATOM 742 C CA . THR A 1 94 ? -1.505 -2.848 -4.817 1.00 96.81 94 THR A CA 1
ATOM 743 C C . THR A 1 94 ? -1.789 -3.032 -3.333 1.00 96.81 94 THR A C 1
ATOM 745 O O . THR A 1 94 ? -2.081 -4.147 -2.891 1.00 96.81 94 THR A O 1
ATOM 748 N N . LEU A 1 95 ? -1.735 -1.935 -2.579 1.00 96.31 95 LEU A N 1
ATOM 749 C CA . LEU A 1 95 ? -2.156 -1.867 -1.186 1.00 96.31 95 LEU A CA 1
ATOM 750 C C . LEU A 1 95 ? -3.587 -1.367 -1.109 1.00 96.31 95 LEU A C 1
ATOM 752 O O . LEU A 1 95 ? -3.877 -0.228 -1.468 1.00 96.31 95 LEU A O 1
ATOM 756 N N . TYR A 1 96 ? -4.469 -2.224 -0.612 1.00 95.12 96 TYR A N 1
ATOM 757 C CA . TYR A 1 96 ? -5.834 -1.842 -0.295 1.00 95.12 96 TYR A CA 1
ATOM 758 C C . TYR A 1 96 ? -5.876 -1.283 1.116 1.00 95.12 96 TYR A C 1
ATOM 760 O O . TYR A 1 96 ? -5.466 -1.949 2.066 1.00 95.12 96 TYR A O 1
ATOM 768 N N . LEU A 1 97 ? -6.373 -0.067 1.246 1.00 95.69 97 LEU A N 1
ATOM 769 C CA . LEU A 1 97 ? -6.321 0.731 2.452 1.00 95.69 97 LEU A CA 1
ATOM 770 C C . LEU A 1 97 ? -7.718 1.124 2.898 1.00 95.69 97 LEU A C 1
ATOM 772 O O . LEU A 1 97 ? -8.641 1.255 2.098 1.00 95.69 97 LEU A O 1
ATOM 776 N N . VAL A 1 98 ? -7.844 1.389 4.187 1.00 95.00 98 VAL A N 1
ATOM 777 C CA . VAL A 1 98 ? -8.966 2.126 4.758 1.00 95.00 98 VAL A CA 1
ATOM 778 C C . VAL A 1 98 ? -8.413 3.159 5.730 1.00 95.00 98 VAL A C 1
ATOM 780 O O . VAL A 1 98 ? -7.361 2.939 6.332 1.00 95.00 98 VAL A O 1
ATOM 783 N N . GLU A 1 99 ? -9.089 4.294 5.882 1.00 94.50 99 GLU A N 1
ATOM 784 C CA . GLU A 1 99 ? -8.719 5.275 6.906 1.00 94.50 99 GLU A CA 1
ATOM 785 C C . GLU A 1 99 ? -8.707 4.614 8.293 1.00 94.50 99 GLU A C 1
ATOM 787 O O . GLU A 1 99 ? -9.629 3.872 8.648 1.00 94.50 99 GLU A O 1
ATOM 792 N N . ALA A 1 100 ? -7.684 4.898 9.104 1.00 95.00 100 ALA A N 1
ATOM 793 C CA . ALA A 1 100 ? -7.527 4.279 10.422 1.00 95.00 100 ALA A CA 1
ATOM 794 C C . ALA A 1 100 ? -8.736 4.536 11.343 1.00 95.00 100 ALA A C 1
ATOM 796 O O . ALA A 1 100 ? -9.137 3.662 12.110 1.00 95.00 100 ALA A O 1
ATOM 797 N N . SER A 1 101 ? -9.384 5.699 11.213 1.00 93.31 101 SER A N 1
ATOM 798 C CA . SER A 1 101 ? -10.621 6.046 11.930 1.00 93.31 101 SER A CA 1
ATOM 799 C C . SER A 1 101 ? -11.811 5.143 11.569 1.00 93.31 101 SER A C 1
ATOM 801 O O . SER A 1 101 ? -12.702 4.931 12.391 1.00 93.31 101 SER A O 1
ATOM 803 N N . GLN A 1 102 ? -11.828 4.583 10.357 1.00 92.31 102 GLN A N 1
ATOM 804 C CA . GLN A 1 102 ? -12.895 3.720 9.846 1.00 92.31 102 GLN A CA 1
ATOM 805 C C . GLN A 1 102 ? -12.607 2.226 10.072 1.00 92.31 102 GLN A C 1
ATOM 807 O O . GLN A 1 102 ? -13.523 1.401 9.981 1.00 92.31 102 GLN A O 1
ATOM 812 N N . TRP A 1 103 ? -11.367 1.862 10.418 1.00 92.88 103 TRP A N 1
ATOM 813 C CA . TRP A 1 103 ? -10.937 0.475 10.621 1.00 92.88 103 TRP A CA 1
ATOM 814 C C . TRP A 1 103 ? -11.794 -0.329 11.618 1.00 92.88 103 TRP A C 1
ATOM 816 O O . TRP A 1 103 ? -12.151 -1.466 11.291 1.00 92.88 103 TRP A O 1
ATOM 826 N N . PRO A 1 104 ? -12.210 0.199 12.791 1.00 91.56 104 PRO A N 1
ATOM 827 C CA . PRO A 1 104 ? -13.045 -0.569 13.717 1.00 91.56 104 PRO A CA 1
ATOM 828 C C . PRO A 1 104 ? -14.378 -0.999 13.092 1.00 91.56 104 PRO A C 1
ATOM 830 O O . PRO A 1 104 ? -14.821 -2.125 13.286 1.00 91.56 104 PRO A O 1
ATOM 833 N N . LYS A 1 105 ? -14.995 -0.135 12.278 1.00 89.19 105 LYS A N 1
ATOM 834 C CA . LYS A 1 105 ? -16.239 -0.456 11.565 1.00 89.19 105 LYS A CA 1
ATOM 835 C C . LYS A 1 105 ? -15.982 -1.424 10.410 1.00 89.19 105 LYS A C 1
ATOM 837 O O . LYS A 1 105 ? -16.734 -2.377 10.232 1.00 89.19 105 LYS A O 1
ATOM 842 N N . PHE A 1 106 ? -14.923 -1.182 9.641 1.00 88.62 106 PHE A N 1
ATOM 843 C CA . PHE A 1 106 ? -14.561 -2.004 8.490 1.00 88.62 106 PHE A CA 1
ATOM 844 C C . PHE A 1 106 ? -14.211 -3.440 8.894 1.00 88.62 106 PHE A C 1
ATOM 846 O O . PHE A 1 106 ? -14.717 -4.391 8.306 1.00 88.62 106 PHE A O 1
ATOM 853 N N . SER A 1 107 ? -13.403 -3.614 9.941 1.00 88.31 107 SER A N 1
ATOM 854 C CA . SER A 1 107 ? -12.957 -4.933 10.405 1.00 88.31 107 SER A CA 1
ATOM 855 C C . SER A 1 107 ? -14.109 -5.827 10.876 1.00 88.31 107 SER A C 1
ATOM 857 O O . SER A 1 107 ? -14.082 -7.031 10.634 1.00 88.31 107 SER A O 1
ATOM 859 N N . LEU A 1 108 ? -15.174 -5.253 11.443 1.00 85.88 108 LEU A N 1
ATOM 860 C CA . LEU A 1 108 ? -16.397 -5.996 11.769 1.00 85.88 108 LEU A CA 1
ATOM 861 C C . LEU A 1 108 ? -17.094 -6.565 10.525 1.00 85.88 108 LEU A C 1
ATOM 863 O O . LEU A 1 108 ? -17.670 -7.649 10.591 1.00 85.88 108 LEU A O 1
ATOM 867 N N . LEU A 1 109 ? -17.046 -5.857 9.393 1.00 83.00 109 LEU A N 1
ATOM 868 C CA . LEU A 1 109 ? -17.592 -6.354 8.127 1.00 83.00 109 LEU A CA 1
ATOM 869 C C . LEU A 1 109 ? -16.741 -7.497 7.573 1.00 83.00 109 LEU A C 1
ATOM 871 O O . LEU A 1 109 ? -17.292 -8.466 7.062 1.00 83.00 109 LEU A O 1
ATOM 875 N N . LEU A 1 110 ? -15.417 -7.429 7.740 1.00 77.69 110 LEU A N 1
ATOM 876 C CA . LEU A 1 110 ? -14.512 -8.513 7.351 1.00 77.69 110 LEU A CA 1
ATOM 877 C C . LEU A 1 110 ? -14.875 -9.823 8.059 1.00 77.69 110 LEU A C 1
ATOM 879 O O . LEU A 1 110 ? -15.059 -10.832 7.391 1.00 77.69 110 LEU A O 1
ATOM 883 N N . HIS A 1 111 ? -15.076 -9.773 9.378 1.00 66.50 111 HIS A N 1
ATOM 884 C CA . HIS A 1 111 ? -15.443 -10.930 10.206 1.00 66.50 111 HIS A CA 1
ATOM 885 C C . HIS A 1 111 ? -16.865 -11.454 9.959 1.00 66.50 111 HIS A C 1
ATOM 887 O O . HIS A 1 111 ? -17.155 -12.624 10.172 1.00 66.50 111 HIS A O 1
ATOM 893 N N . ARG A 1 112 ? -17.783 -10.609 9.478 1.00 57.84 112 ARG A N 1
ATOM 894 C CA . ARG A 1 112 ? -19.111 -11.074 9.038 1.00 57.84 112 ARG A CA 1
ATOM 895 C C . ARG A 1 112 ? -19.077 -11.789 7.692 1.00 57.84 112 ARG A C 1
ATOM 897 O O . ARG A 1 112 ? -20.047 -12.454 7.348 1.00 57.84 112 ARG A O 1
ATOM 904 N N . THR A 1 113 ? -17.981 -11.643 6.951 1.00 52.91 113 THR A N 1
ATOM 905 C CA . THR A 1 113 ? -17.772 -12.296 5.659 1.00 52.91 113 THR A CA 1
ATOM 906 C C . THR A 1 113 ? -16.949 -13.583 5.792 1.00 52.91 113 THR A C 1
ATOM 908 O O . THR A 1 113 ? -16.472 -14.086 4.782 1.00 52.91 113 THR A O 1
ATOM 911 N N . ASP A 1 114 ? -16.847 -14.175 6.993 1.00 43.06 114 ASP A N 1
ATOM 912 C CA . ASP A 1 114 ? -16.288 -15.522 7.243 1.00 43.06 114 ASP A CA 1
ATOM 913 C C . ASP A 1 114 ? -17.163 -16.662 6.652 1.00 43.06 114 ASP A C 1
ATOM 915 O O . ASP A 1 114 ? -17.172 -17.791 7.131 1.00 43.06 114 ASP A O 1
ATOM 919 N N . ALA A 1 115 ? -17.888 -16.381 5.568 1.00 38.72 115 ALA A N 1
ATOM 920 C CA . ALA A 1 115 ? -18.227 -17.355 4.540 1.00 38.72 115 ALA A CA 1
ATOM 921 C C . ALA A 1 115 ? -17.241 -17.181 3.371 1.00 38.72 115 ALA A C 1
ATOM 923 O O . ALA A 1 115 ? -17.631 -16.911 2.236 1.00 38.72 115 ALA A O 1
ATOM 924 N N . PHE A 1 116 ? -15.943 -17.280 3.659 1.00 42.75 116 PHE A N 1
ATOM 925 C CA . PHE A 1 116 ? -14.979 -17.646 2.631 1.00 42.75 116 PHE A CA 1
ATOM 926 C C . PHE A 1 116 ? -15.072 -19.164 2.472 1.00 42.75 116 PHE A C 1
ATOM 928 O O . PHE A 1 116 ? -14.954 -19.868 3.476 1.00 42.75 116 PHE A O 1
ATOM 935 N N . PRO A 1 117 ? -15.305 -19.695 1.263 1.00 41.09 117 PRO A N 1
ATOM 936 C CA . PRO A 1 117 ? -15.078 -21.104 1.049 1.00 41.09 117 PRO A CA 1
ATOM 937 C C . PRO A 1 117 ? -13.564 -21.333 1.099 1.00 41.09 117 PRO A C 1
ATOM 939 O O . PRO A 1 117 ? -12.803 -20.744 0.330 1.00 41.09 117 PRO A O 1
ATOM 942 N N . ASP A 1 118 ? -13.144 -22.196 2.018 1.00 48.44 118 ASP A N 1
ATOM 943 C CA . ASP A 1 118 ? -11.983 -23.060 1.823 1.00 48.44 118 ASP A CA 1
ATOM 944 C C . ASP A 1 118 ? -12.245 -23.935 0.584 1.00 48.44 118 ASP A C 1
ATOM 946 O O . ASP A 1 118 ? -12.634 -25.085 0.722 1.00 48.44 118 ASP A O 1
ATOM 950 N N . GLU A 1 119 ? -12.113 -23.401 -0.628 1.00 39.31 119 GLU A N 1
ATOM 951 C CA . GLU A 1 119 ? -12.220 -24.155 -1.886 1.00 39.31 119 GLU A CA 1
ATOM 952 C C . GLU A 1 119 ? -11.482 -23.369 -2.981 1.00 39.31 119 GLU A C 1
ATOM 954 O O . GLU A 1 119 ? -11.821 -22.218 -3.234 1.00 39.31 119 GLU A O 1
ATOM 959 N N . HIS A 1 120 ? -10.486 -23.847 -3.721 1.00 38.34 120 HIS A N 1
ATOM 960 C CA . HIS A 1 120 ? -9.711 -25.084 -3.796 1.00 38.34 120 HIS A CA 1
ATOM 961 C C . HIS A 1 120 ? -8.485 -24.732 -4.665 1.00 38.34 120 HIS A C 1
ATOM 963 O O . HIS A 1 120 ? -8.649 -23.993 -5.634 1.00 38.34 120 HIS A O 1
ATOM 969 N N . LEU A 1 121 ? -7.333 -25.333 -4.341 1.00 41.38 121 LEU A N 1
ATOM 970 C CA . LEU A 1 121 ? -6.223 -25.718 -5.242 1.00 41.38 121 LEU A CA 1
ATOM 971 C C . LEU A 1 121 ? -5.488 -24.635 -6.059 1.00 41.38 121 LEU A C 1
ATOM 973 O O . LEU A 1 121 ? -6.026 -24.134 -7.069 1.00 41.38 121 LEU A O 1
#

pLDDT: mean 82.38, std 17.3, range [35.81, 97.31]

Radius of gyration: 18.49 Å; chains: 1; bounding box: 66×43×37 Å

Foldseek 3Di:
DDDPPPPDDPDFAKEWEWEKEDPLLHPVDIDTQADIDIDGPCCQVDPNQAAQDKDFDDDPVCRVSGAIKGQHDGWDKDWDQDPVNPRDTHIYIYGYIYGPVCVVVNVVVVVVVVPPDPDDD